Protein AF-A0A817USK7-F1 (afdb_monomer)

Radius of gyration: 21.23 Å; Cα contacts (8 Å, |Δi|>4): 73; chains: 1; bounding box: 55×47×53 Å

Solvent-accessible surface area (backbone atoms only — not comparable to full-atom values): 8252 Å² total; per-residue (Å²): 111,55,72,70,66,70,42,103,55,53,72,67,55,55,52,49,58,53,45,58,58,27,69,71,46,91,45,67,74,57,24,48,52,45,43,53,47,44,71,71,43,38,67,60,52,53,49,40,52,73,67,67,55,54,66,70,58,56,33,35,74,72,66,78,36,85,75,80,71,88,69,92,70,77,95,71,91,75,81,87,76,90,74,79,87,77,87,75,80,64,78,66,60,56,50,80,64,38,66,74,49,27,58,69,40,72,67,41,6,56,72,57,76,34,46,70,57,28,45,69,70,48,53,50,56,58,60,65,75,67,74,126

Nearest PDB structures (foldseek):
  4ddj-assembly1_A  TM=5.998E-01  e=1.762E-02  Homo sapiens
  7p4t-assembly1_B  TM=6.153E-01  e=2.072E-02  Mus musculus

Structure (mmCIF, N/CA/C/O backbone):
data_AF-A0A817USK7-F1
#
_entry.id   AF-A0A817USK7-F1
#
loop_
_atom_site.group_PDB
_atom_site.id
_atom_site.type_symbol
_atom_site.label_atom_id
_atom_site.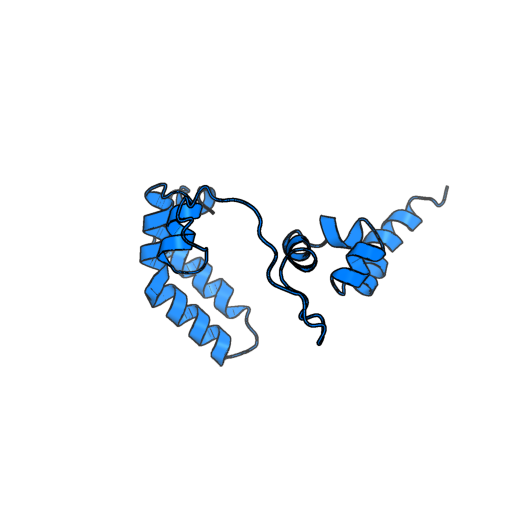label_alt_id
_atom_site.label_comp_id
_atom_site.label_asym_id
_atom_site.label_entity_id
_atom_site.label_seq_id
_atom_site.pdbx_PDB_ins_code
_atom_site.Cartn_x
_atom_site.Cartn_y
_atom_site.Cartn_z
_atom_site.occupancy
_atom_site.B_iso_or_equiv
_atom_site.auth_seq_id
_atom_site.auth_comp_id
_atom_site.auth_asym_id
_atom_site.auth_atom_id
_atom_site.pdbx_PDB_model_num
ATOM 1 N N . MET A 1 1 ? -7.149 -5.307 6.951 1.00 59.34 1 MET A N 1
ATOM 2 C CA . MET A 1 1 ? -7.188 -3.849 7.209 1.00 59.34 1 MET A CA 1
ATOM 3 C C . MET A 1 1 ? -8.054 -3.476 8.407 1.00 59.34 1 MET A C 1
ATOM 5 O O . MET A 1 1 ? -7.579 -2.682 9.201 1.00 59.34 1 MET A O 1
ATOM 9 N N . LYS A 1 2 ? -9.235 -4.084 8.617 1.00 66.62 2 LYS A N 1
ATOM 10 C CA . LYS A 1 2 ? -10.083 -3.816 9.797 1.00 66.62 2 LYS A CA 1
ATOM 11 C C . LYS A 1 2 ? -9.337 -3.848 11.137 1.00 66.62 2 LYS A C 1
ATOM 13 O O . LYS A 1 2 ? -9.453 -2.895 11.885 1.00 66.62 2 LYS A O 1
ATOM 18 N N . HIS A 1 3 ? -8.483 -4.850 11.367 1.00 70.50 3 HIS A N 1
ATOM 19 C CA . HIS A 1 3 ? -7.670 -4.931 12.589 1.00 70.50 3 HIS A CA 1
ATOM 20 C C . HIS A 1 3 ? -6.845 -3.660 12.866 1.00 70.50 3 HIS A C 1
ATOM 22 O O . HIS A 1 3 ? -6.706 -3.275 14.016 1.00 70.50 3 HIS A O 1
ATOM 28 N N . PHE A 1 4 ? -6.317 -2.994 11.834 1.00 68.06 4 PHE A N 1
ATOM 29 C CA . PHE A 1 4 ? -5.529 -1.766 11.999 1.00 68.06 4 PHE A CA 1
ATOM 30 C C . PHE A 1 4 ? -6.402 -0.553 12.337 1.00 68.06 4 PHE A C 1
ATOM 32 O O . PHE A 1 4 ? -5.985 0.285 13.121 1.00 68.06 4 PHE A O 1
ATOM 39 N N . VAL A 1 5 ? -7.626 -0.499 11.803 1.00 73.06 5 VAL A N 1
ATOM 40 C CA . VAL A 1 5 ? -8.604 0.567 12.085 1.00 73.06 5 VAL A CA 1
ATOM 41 C C . VAL A 1 5 ? -9.272 0.386 13.457 1.00 73.06 5 VAL A C 1
ATOM 43 O O . VAL A 1 5 ? -9.700 1.357 14.065 1.00 73.06 5 VAL A O 1
ATOM 46 N N . THR A 1 6 ? -9.353 -0.848 13.965 1.00 65.75 6 THR A N 1
ATOM 47 C CA . THR A 1 6 ? -9.968 -1.175 15.266 1.00 65.75 6 THR A CA 1
ATOM 48 C C . THR A 1 6 ? -8.999 -1.152 16.448 1.00 65.75 6 THR A C 1
ATOM 50 O O . THR A 1 6 ? -9.433 -1.304 17.589 1.00 65.75 6 THR A O 1
ATOM 53 N N . LEU A 1 7 ? -7.691 -1.012 16.212 1.00 65.81 7 LEU A N 1
ATOM 54 C CA . LEU A 1 7 ? -6.774 -0.614 17.284 1.00 65.81 7 LEU A CA 1
ATOM 55 C C . LEU A 1 7 ? -7.171 0.803 17.713 1.00 65.81 7 LEU A C 1
ATOM 57 O O . LEU A 1 7 ? -7.674 1.545 16.882 1.00 65.81 7 LEU A O 1
ATOM 61 N N . ASN A 1 8 ? -6.982 1.168 18.984 1.00 65.81 8 ASN A N 1
ATOM 62 C CA . ASN A 1 8 ? -7.308 2.490 19.549 1.00 65.81 8 ASN A CA 1
ATOM 63 C C . ASN A 1 8 ? -6.467 3.626 18.916 1.00 65.81 8 ASN A C 1
ATOM 65 O O . ASN A 1 8 ? -5.716 4.307 19.604 1.00 65.81 8 ASN A O 1
ATOM 69 N N . GLN A 1 9 ? -6.552 3.795 17.602 1.00 74.94 9 GLN A N 1
ATOM 70 C CA . GLN A 1 9 ? -5.954 4.858 16.825 1.00 74.94 9 GLN A CA 1
ATOM 71 C C . GLN A 1 9 ? -7.068 5.764 16.333 1.00 74.94 9 GLN A C 1
ATOM 73 O O . GLN A 1 9 ? -8.150 5.318 15.947 1.00 74.94 9 GLN A O 1
ATOM 78 N N . THR A 1 10 ? -6.801 7.059 16.344 1.00 85.75 10 THR A N 1
ATOM 79 C CA . THR A 1 10 ? -7.714 8.024 15.742 1.00 85.75 10 THR A CA 1
ATOM 80 C C . THR A 1 10 ? -7.609 7.958 14.219 1.00 85.75 10 THR A C 1
ATOM 82 O O . THR A 1 10 ? -6.560 7.629 13.665 1.00 85.75 10 THR A O 1
ATOM 85 N N . GLU A 1 11 ? -8.681 8.327 13.516 1.00 85.38 11 GLU A N 1
ATOM 86 C CA . GLU A 1 11 ? -8.679 8.447 12.049 1.00 85.38 11 GLU A CA 1
ATOM 87 C C . GLU A 1 11 ? -7.471 9.255 11.548 1.00 85.38 11 GLU A C 1
ATOM 89 O O . GLU A 1 11 ? -6.786 8.867 10.603 1.00 85.38 11 GLU A O 1
ATOM 94 N N . LYS A 1 12 ? -7.151 10.343 12.255 1.00 87.12 12 LYS A N 1
ATOM 95 C CA . LYS A 1 12 ? -6.015 11.214 11.959 1.00 87.12 12 LYS A CA 1
ATOM 96 C C . LYS A 1 12 ? -4.667 10.492 12.045 1.00 87.12 12 LYS A C 1
ATOM 98 O O . LYS A 1 12 ? -3.803 10.745 11.210 1.00 87.12 12 LYS A O 1
ATOM 103 N N . GLU A 1 13 ? -4.479 9.616 13.028 1.00 89.12 13 GLU A N 1
ATOM 104 C CA . GLU A 1 13 ? -3.246 8.832 13.181 1.00 89.12 13 GLU A CA 1
ATOM 105 C C . GLU A 1 13 ? -3.100 7.805 12.058 1.00 89.12 13 GLU A C 1
ATOM 107 O O . GLU A 1 13 ? -2.027 7.692 11.469 1.00 89.12 13 GLU A O 1
ATOM 112 N N . ILE A 1 14 ? -4.192 7.130 11.690 1.00 90.31 14 ILE A N 1
ATOM 113 C CA . ILE A 1 14 ? -4.205 6.173 10.576 1.00 90.31 14 ILE A CA 1
ATOM 114 C C . ILE A 1 14 ? -3.830 6.881 9.266 1.00 90.31 14 ILE A C 1
ATOM 116 O O . ILE A 1 14 ? -2.974 6.403 8.519 1.00 90.31 14 ILE A O 1
ATOM 120 N N . LEU A 1 15 ? -4.429 8.045 8.994 1.00 91.81 15 LEU A N 1
ATOM 121 C CA . LEU A 1 15 ? -4.118 8.838 7.802 1.00 91.81 15 LEU A CA 1
ATOM 122 C C . LEU A 1 15 ? -2.677 9.346 7.799 1.00 91.81 15 LEU A C 1
ATOM 124 O O . LEU A 1 15 ? -2.045 9.356 6.744 1.00 91.81 15 LEU A O 1
ATOM 128 N N . ALA A 1 16 ? -2.139 9.740 8.956 1.00 92.50 16 ALA A N 1
ATOM 129 C CA . ALA A 1 16 ? -0.749 10.167 9.069 1.00 92.50 16 ALA A CA 1
ATOM 130 C C . ALA A 1 16 ? 0.219 9.030 8.703 1.00 92.50 16 ALA A C 1
ATOM 132 O O . ALA A 1 16 ? 1.075 9.219 7.841 1.00 92.50 16 ALA A O 1
ATOM 133 N N . SER A 1 17 ? 0.026 7.829 9.257 1.00 91.31 17 SER A N 1
ATOM 134 C CA . SER A 1 17 ? 0.866 6.666 8.933 1.00 91.31 17 SER A CA 1
ATOM 135 C C . SER A 1 17 ? 0.759 6.239 7.462 1.00 91.31 17 SER A C 1
ATOM 137 O O . SER A 1 17 ? 1.749 5.844 6.840 1.00 91.31 17 SER A O 1
ATOM 139 N N . LEU A 1 18 ? -0.431 6.341 6.861 1.00 92.31 18 LEU A N 1
ATOM 140 C CA . LEU A 1 18 ? -0.602 6.082 5.429 1.00 92.31 18 LEU A CA 1
ATOM 141 C C . LEU A 1 18 ? 0.114 7.136 4.568 1.00 92.31 18 LEU A C 1
ATOM 143 O O . LEU A 1 18 ? 0.714 6.787 3.552 1.00 92.31 18 LEU A O 1
ATOM 147 N N . LYS A 1 19 ? 0.115 8.409 4.983 1.00 94.88 19 LYS A N 1
ATOM 148 C CA . LYS A 1 19 ? 0.834 9.485 4.281 1.00 94.88 19 LYS A CA 1
ATOM 149 C C . LYS A 1 19 ? 2.349 9.332 4.352 1.00 94.88 19 LYS A C 1
ATOM 151 O O . LYS A 1 19 ? 3.005 9.593 3.349 1.00 94.88 19 LYS A O 1
ATOM 156 N N . GLU A 1 20 ? 2.894 8.858 5.470 1.00 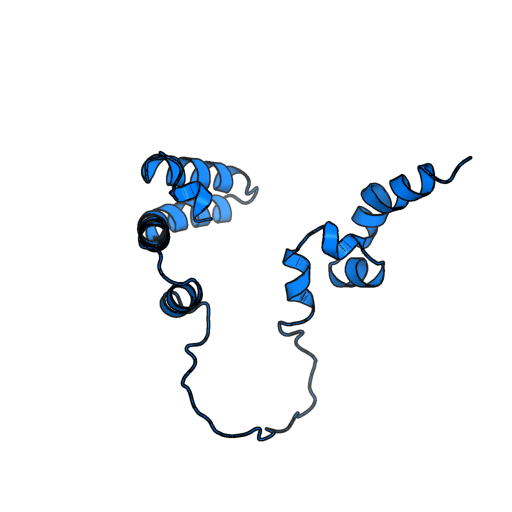95.06 20 GLU A N 1
ATOM 157 C CA . GLU A 1 20 ? 4.317 8.495 5.564 1.00 95.06 20 GLU A CA 1
ATOM 158 C C . GLU A 1 20 ? 4.669 7.375 4.577 1.00 95.06 20 GLU A C 1
ATOM 160 O O . GLU A 1 20 ? 5.725 7.386 3.951 1.00 95.06 20 GLU A O 1
ATOM 165 N N . SER A 1 21 ? 3.749 6.433 4.351 1.00 94.00 21 SER A N 1
ATOM 166 C CA . SER A 1 21 ? 3.949 5.384 3.344 1.00 94.00 21 SER A CA 1
ATOM 167 C C . SER A 1 21 ? 3.978 5.944 1.915 1.00 94.00 21 SER A C 1
ATOM 169 O O . SER A 1 21 ? 4.683 5.396 1.068 1.00 94.00 21 SER A O 1
ATOM 171 N N . CYS A 1 22 ? 3.281 7.055 1.632 1.00 96.31 22 CYS A N 1
ATOM 172 C CA . CYS A 1 22 ? 3.405 7.748 0.344 1.00 96.31 22 CYS A CA 1
ATOM 173 C C . CYS A 1 22 ? 4.823 8.301 0.118 1.00 96.31 22 CYS A C 1
ATOM 175 O O . CYS A 1 22 ? 5.248 8.421 -1.030 1.00 96.31 22 CYS A O 1
ATOM 177 N N . ASP A 1 23 ? 5.574 8.613 1.180 1.00 95.38 23 ASP A N 1
ATOM 178 C CA . ASP A 1 23 ? 6.948 9.123 1.073 1.00 95.38 23 ASP A CA 1
ATOM 179 C C . ASP A 1 23 ? 7.947 8.056 0.597 1.00 95.38 23 ASP A C 1
ATOM 181 O O . ASP A 1 23 ? 9.063 8.384 0.196 1.00 95.38 23 ASP A O 1
ATOM 185 N N . LEU A 1 24 ? 7.536 6.782 0.562 1.00 95.00 24 LEU A N 1
ATOM 186 C CA . LEU A 1 24 ? 8.324 5.687 -0.008 1.00 95.00 24 LEU A CA 1
ATOM 187 C C . LEU A 1 24 ? 8.356 5.708 -1.543 1.00 95.00 24 LEU A C 1
ATOM 189 O O . LEU A 1 24 ? 9.204 5.050 -2.151 1.00 95.00 24 LEU A O 1
ATOM 193 N N . PHE A 1 25 ? 7.451 6.441 -2.197 1.00 93.81 25 PHE A N 1
ATOM 194 C CA . PHE A 1 25 ? 7.465 6.563 -3.651 1.00 93.81 25 PHE A CA 1
ATOM 195 C C . PHE A 1 25 ? 8.608 7.475 -4.107 1.00 93.81 25 PHE A C 1
ATOM 197 O O . PHE A 1 25 ? 8.622 8.667 -3.828 1.00 93.81 25 PHE A O 1
ATOM 204 N N . SER A 1 26 ? 9.534 6.941 -4.909 1.00 93.00 26 SER A N 1
ATOM 205 C CA . SER A 1 26 ? 10.652 7.721 -5.474 1.00 93.00 26 SER A CA 1
ATOM 206 C C . SER A 1 26 ? 10.236 8.693 -6.590 1.00 93.00 26 SER A C 1
ATOM 208 O O . SER A 1 26 ? 11.058 9.465 -7.079 1.00 93.00 26 SER A O 1
ATOM 210 N N . VAL A 1 27 ? 8.972 8.652 -7.025 1.00 95.06 27 VAL A N 1
ATOM 211 C CA . VAL A 1 27 ? 8.419 9.519 -8.072 1.00 95.06 27 VAL A CA 1
ATOM 212 C C . VAL A 1 27 ? 7.565 10.601 -7.416 1.00 95.06 27 VAL A C 1
ATOM 214 O O . VAL A 1 27 ? 6.479 10.313 -6.919 1.00 95.06 27 VAL A O 1
ATOM 217 N N . ILE A 1 28 ? 8.025 11.854 -7.471 1.00 90.88 28 ILE A N 1
ATOM 218 C CA . ILE A 1 28 ? 7.404 13.003 -6.779 1.00 90.88 28 ILE A CA 1
ATOM 219 C C . ILE A 1 28 ? 5.916 13.155 -7.129 1.00 90.88 28 ILE A C 1
ATOM 221 O O . ILE A 1 28 ? 5.074 13.307 -6.249 1.00 90.88 28 ILE A O 1
ATOM 225 N N . ASN A 1 29 ? 5.561 13.048 -8.413 1.00 93.81 29 ASN A N 1
ATOM 226 C CA . ASN A 1 29 ? 4.160 13.161 -8.833 1.00 93.81 29 ASN A CA 1
ATOM 227 C C . ASN A 1 29 ? 3.278 12.041 -8.262 1.00 93.81 29 ASN A C 1
ATOM 229 O O . ASN A 1 29 ? 2.093 12.263 -8.032 1.00 93.81 29 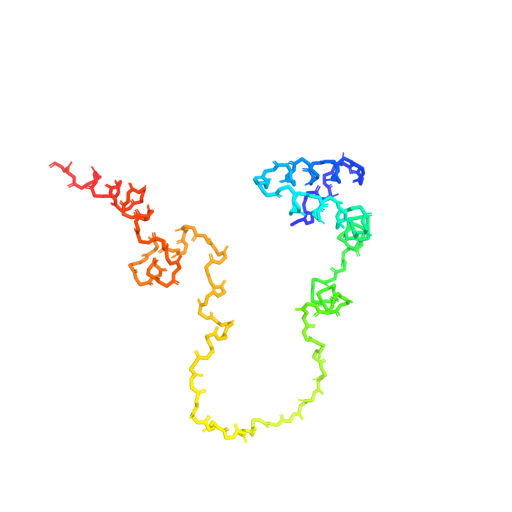ASN A O 1
ATOM 233 N N . LEU A 1 30 ? 3.830 10.845 -8.042 1.00 95.31 30 LEU A N 1
ATOM 234 C CA . LEU A 1 30 ? 3.095 9.723 -7.461 1.00 95.31 30 LEU A CA 1
ATOM 235 C C . LEU A 1 30 ? 2.954 9.879 -5.943 1.00 95.31 30 LEU A C 1
ATOM 237 O O . LEU A 1 30 ? 1.890 9.596 -5.401 1.00 95.31 30 LEU A O 1
ATOM 241 N N . GLN A 1 31 ? 3.993 10.383 -5.272 1.00 96.31 31 GLN A N 1
ATOM 242 C CA . GLN A 1 31 ? 3.937 10.752 -3.857 1.00 96.31 31 GLN A CA 1
ATOM 243 C C . GLN A 1 31 ? 2.818 11.769 -3.604 1.00 96.31 31 GLN A C 1
ATOM 245 O O . GLN A 1 31 ? 2.016 11.573 -2.691 1.00 96.31 31 GLN A O 1
ATOM 250 N N . GLN A 1 32 ? 2.723 12.816 -4.432 1.00 96.12 32 GLN A N 1
ATOM 251 C CA . GLN A 1 32 ? 1.672 13.824 -4.291 1.00 96.12 32 GLN A CA 1
ATOM 252 C C . GLN A 1 32 ? 0.281 13.250 -4.585 1.00 96.12 32 GLN A C 1
ATOM 254 O O . GLN A 1 32 ? -0.606 13.384 -3.752 1.00 96.12 32 GLN A O 1
ATOM 259 N N . GLN A 1 33 ? 0.109 12.516 -5.690 1.00 96.81 33 GLN A N 1
ATOM 260 C CA . GLN A 1 33 ? -1.165 11.851 -6.007 1.00 96.81 33 GLN A CA 1
ATOM 261 C C . GLN A 1 33 ? -1.625 10.893 -4.898 1.00 96.81 33 GLN A C 1
ATOM 263 O O . GLN A 1 33 ? -2.814 10.814 -4.606 1.00 96.81 33 GLN A O 1
ATOM 268 N N . CYS A 1 34 ? -0.695 10.181 -4.256 1.00 97.50 34 CYS A N 1
ATOM 269 C CA . CYS A 1 34 ? -0.994 9.328 -3.108 1.00 97.50 34 CYS A CA 1
ATOM 270 C C . CYS A 1 34 ? -1.517 10.143 -1.919 1.00 97.50 34 CYS A C 1
ATOM 272 O O . CYS A 1 34 ? -2.534 9.784 -1.326 1.00 97.50 34 CYS A O 1
ATOM 274 N N . LYS A 1 35 ? -0.851 11.255 -1.586 1.00 97.25 35 LYS A N 1
ATOM 275 C CA . LYS A 1 35 ? -1.276 12.139 -0.492 1.00 97.25 35 LYS A CA 1
ATOM 276 C C . LYS A 1 35 ? -2.644 12.754 -0.777 1.00 97.25 35 LYS A C 1
ATOM 278 O O . LYS A 1 35 ? -3.513 12.670 0.085 1.00 97.25 35 LYS A O 1
ATOM 283 N N . ASP A 1 36 ? -2.860 13.247 -1.994 1.00 96.88 36 ASP A N 1
ATOM 284 C CA . ASP A 1 36 ? -4.138 13.816 -2.432 1.00 96.88 36 ASP A CA 1
ATOM 285 C C . ASP A 1 36 ? -5.264 12.771 -2.378 1.00 96.88 36 ASP A C 1
ATOM 287 O O . ASP A 1 36 ? -6.373 13.059 -1.927 1.00 96.88 36 ASP A O 1
ATOM 291 N N . PHE A 1 37 ? -4.974 11.525 -2.767 1.00 95.69 37 PHE A N 1
ATOM 292 C CA . PHE A 1 37 ? -5.918 10.414 -2.656 1.00 95.69 37 PHE A CA 1
ATOM 293 C C . PHE A 1 37 ? -6.296 10.126 -1.197 1.00 95.69 37 PHE A C 1
ATOM 295 O O . PHE A 1 37 ? -7.475 9.947 -0.890 1.00 95.69 37 PHE A O 1
ATOM 302 N N . LEU A 1 38 ? -5.319 10.093 -0.286 1.00 95.38 38 LEU A N 1
ATOM 303 C CA . LEU A 1 38 ? -5.576 9.888 1.142 1.00 95.38 38 LEU A CA 1
ATOM 304 C C . LEU A 1 38 ? -6.330 11.064 1.770 1.00 95.38 38 LEU A C 1
ATOM 306 O O . LEU A 1 38 ? -7.167 10.839 2.638 1.00 95.38 38 LEU A O 1
ATOM 310 N N . ASP A 1 39 ? -6.076 12.290 1.320 1.00 94.94 39 ASP A N 1
ATOM 311 C CA . ASP A 1 39 ? -6.817 13.474 1.757 1.00 94.94 39 ASP A CA 1
ATOM 312 C C . ASP A 1 39 ? -8.273 13.454 1.285 1.00 94.94 39 ASP A C 1
ATOM 314 O O . ASP A 1 39 ? -9.176 13.813 2.040 1.00 94.94 39 ASP A O 1
ATOM 318 N N . GLN A 1 40 ? -8.521 12.988 0.060 1.00 93.75 40 GLN A N 1
ATOM 319 C CA . GLN A 1 40 ? -9.862 12.958 -0.516 1.00 93.75 40 GLN A CA 1
ATOM 320 C C . GLN A 1 40 ? -10.699 11.765 -0.037 1.00 93.75 40 GLN A C 1
ATOM 322 O O . GLN A 1 40 ? -11.878 11.922 0.277 1.00 93.75 40 GLN A O 1
ATOM 327 N N . TYR A 1 41 ? -10.114 10.568 0.002 1.00 91.81 41 TYR A N 1
ATOM 328 C CA . TYR A 1 41 ? -10.858 9.324 0.222 1.00 91.81 41 TYR A CA 1
ATOM 329 C C . TYR A 1 41 ? -10.553 8.646 1.553 1.00 91.81 41 TYR A C 1
ATOM 331 O O . TYR A 1 41 ? -11.344 7.816 2.002 1.00 91.81 41 TYR A O 1
ATOM 339 N N . GLY A 1 42 ? -9.437 8.984 2.199 1.00 91.44 42 GLY A N 1
ATOM 340 C CA . GLY A 1 42 ? -8.988 8.345 3.432 1.00 91.44 42 GLY A CA 1
ATOM 341 C C . GLY A 1 42 ? -10.041 8.341 4.550 1.00 91.44 42 GLY A C 1
ATOM 342 O O . GLY A 1 42 ? -10.380 7.249 5.012 1.00 91.44 42 GLY A O 1
ATOM 343 N N . PRO A 1 43 ? -10.618 9.497 4.937 1.00 91.00 43 PRO A N 1
ATOM 344 C CA . PRO A 1 43 ? -11.688 9.568 5.940 1.00 91.00 43 PRO A CA 1
ATOM 345 C C . PRO A 1 43 ? -12.867 8.636 5.635 1.00 91.00 43 PRO A C 1
ATOM 347 O O . PRO A 1 43 ? -13.292 7.837 6.470 1.00 91.00 43 PRO A O 1
ATOM 350 N N . TYR A 1 44 ? -13.347 8.664 4.389 1.00 88.12 44 TYR A N 1
ATOM 351 C CA . TYR A 1 44 ? -14.483 7.856 3.949 1.00 88.12 44 TYR A CA 1
ATOM 352 C C . TYR A 1 44 ? -14.170 6.352 3.969 1.00 88.12 44 TYR A C 1
ATOM 354 O O . TYR A 1 44 ? -14.984 5.545 4.418 1.00 88.12 44 TYR A O 1
ATOM 362 N N . ILE A 1 45 ? -12.969 5.959 3.536 1.00 87.25 45 ILE A N 1
ATOM 363 C CA . ILE A 1 45 ? -12.513 4.564 3.563 1.00 87.25 45 ILE A CA 1
ATOM 364 C C . ILE A 1 45 ? -12.384 4.061 5.006 1.00 87.25 45 ILE A C 1
ATOM 366 O O . ILE A 1 45 ? -12.852 2.962 5.312 1.00 87.25 45 ILE A O 1
ATOM 370 N N . ILE A 1 46 ? -11.798 4.856 5.907 1.00 88.00 46 ILE A N 1
ATOM 371 C CA . ILE A 1 46 ? -11.665 4.505 7.330 1.00 88.00 46 ILE A CA 1
ATOM 372 C C . ILE A 1 46 ? -13.046 4.349 7.973 1.00 88.00 46 ILE A C 1
ATOM 374 O O . ILE A 1 46 ? -13.286 3.378 8.699 1.00 88.00 46 ILE A O 1
ATOM 378 N N . GLN A 1 47 ? -13.982 5.242 7.654 1.00 85.06 47 GLN A N 1
ATOM 379 C CA . GLN A 1 47 ? -15.356 5.157 8.133 1.00 85.06 47 GLN A CA 1
ATOM 380 C C . GLN A 1 47 ? -16.078 3.905 7.614 1.00 85.06 47 GLN A C 1
ATOM 382 O O . GLN A 1 47 ? -16.728 3.213 8.399 1.00 85.06 47 GLN A O 1
ATOM 387 N N . MET A 1 48 ? -15.941 3.563 6.328 1.00 82.38 48 MET A N 1
ATOM 388 C CA . MET A 1 48 ? -16.521 2.335 5.763 1.00 82.38 48 MET A CA 1
ATOM 389 C C . MET A 1 48 ? -15.974 1.073 6.439 1.00 82.38 48 MET A C 1
ATOM 391 O O . MET A 1 48 ? -16.740 0.164 6.754 1.00 82.38 48 MET A O 1
ATOM 395 N N . ILE A 1 49 ? -14.665 1.025 6.708 1.00 83.81 49 ILE A N 1
ATOM 396 C CA . ILE A 1 49 ? -14.032 -0.102 7.411 1.00 83.81 49 ILE A CA 1
ATOM 397 C C . ILE A 1 49 ? -14.538 -0.196 8.859 1.00 83.81 49 ILE A C 1
ATOM 399 O O . ILE A 1 49 ? -14.812 -1.295 9.345 1.00 83.81 49 ILE A O 1
ATOM 403 N N . SER A 1 50 ? -14.688 0.945 9.537 1.00 83.12 50 SER A N 1
ATOM 404 C CA . SER A 1 50 ? -15.212 1.018 10.910 1.00 83.12 50 SER A CA 1
ATOM 405 C C . SER A 1 50 ? -16.680 0.595 10.991 1.00 83.12 50 SER A C 1
ATOM 407 O O . SER A 1 50 ? -17.091 -0.026 11.966 1.00 83.12 50 SER A O 1
ATOM 409 N N . SER A 1 51 ? -17.452 0.880 9.940 1.00 81.19 51 SER A N 1
ATOM 410 C CA . SER A 1 51 ? -18.884 0.567 9.837 1.00 81.19 51 SER A CA 1
ATOM 411 C C . SER A 1 51 ? -19.167 -0.869 9.377 1.00 81.19 51 SER A C 1
ATOM 413 O O . SER A 1 51 ? -20.315 -1.204 9.107 1.00 81.19 51 SER A O 1
ATOM 415 N N . ASP A 1 52 ? -18.131 -1.709 9.275 1.00 80.81 52 ASP A N 1
ATOM 416 C CA . ASP A 1 52 ? -18.212 -3.113 8.848 1.00 80.81 52 ASP A CA 1
ATOM 417 C C . ASP A 1 52 ? -18.914 -3.319 7.498 1.00 80.81 52 ASP A C 1
ATOM 419 O O . ASP A 1 52 ? -19.625 -4.301 7.283 1.00 80.81 52 ASP A O 1
ATOM 423 N N . VAL A 1 53 ? -18.717 -2.375 6.570 1.00 86.00 53 VAL A N 1
ATOM 424 C CA . VAL A 1 53 ? -19.248 -2.507 5.213 1.00 86.00 53 VAL A CA 1
ATOM 425 C C . VAL A 1 53 ? -18.610 -3.728 4.554 1.00 86.00 53 VAL A C 1
ATOM 427 O O . VAL A 1 53 ? -17.383 -3.850 4.494 1.00 86.00 53 VAL A O 1
ATOM 430 N N . GLU A 1 54 ? -19.445 -4.625 4.027 1.00 85.44 54 GLU A N 1
ATOM 431 C CA . GLU A 1 54 ? -18.974 -5.834 3.359 1.00 85.44 54 GLU A CA 1
ATOM 432 C C . GLU A 1 54 ? -18.030 -5.468 2.192 1.00 85.44 54 GLU A C 1
ATOM 434 O O . GLU A 1 54 ? -18.397 -4.647 1.341 1.00 85.44 54 GLU A O 1
ATOM 439 N N . PRO A 1 55 ? -16.830 -6.076 2.089 1.00 84.25 55 PRO A N 1
ATOM 440 C CA . PRO A 1 55 ? -15.833 -5.706 1.081 1.00 84.25 55 PRO A CA 1
ATOM 441 C C . PRO A 1 55 ? -16.353 -5.733 -0.360 1.00 84.25 55 PRO A C 1
ATOM 443 O O . PRO A 1 55 ? -15.933 -4.920 -1.181 1.00 84.25 55 PRO A O 1
ATOM 446 N N . LYS A 1 56 ? -17.289 -6.640 -0.669 1.00 85.56 56 LYS A N 1
ATOM 447 C CA . LYS A 1 56 ? -17.927 -6.730 -1.988 1.00 85.56 56 LYS A CA 1
ATOM 448 C C . LYS A 1 56 ? -18.750 -5.479 -2.301 1.00 85.56 56 LYS A C 1
ATOM 450 O O . LYS A 1 56 ? -18.626 -4.925 -3.390 1.00 85.56 56 LYS A O 1
ATOM 455 N N . VAL A 1 57 ? -19.533 -5.011 -1.332 1.00 88.00 57 VAL A N 1
ATOM 456 C CA . VAL A 1 57 ? -20.367 -3.808 -1.453 1.00 88.00 57 VAL A CA 1
ATOM 457 C C . VAL A 1 57 ? -19.493 -2.559 -1.566 1.00 88.00 57 VAL A C 1
ATOM 459 O O . VAL A 1 57 ? -19.702 -1.748 -2.466 1.00 88.00 57 VAL A O 1
ATOM 462 N N . ALA A 1 58 ? -18.466 -2.434 -0.720 1.00 84.81 58 ALA A N 1
ATOM 463 C CA . ALA A 1 58 ? -17.519 -1.318 -0.784 1.00 84.81 58 ALA A CA 1
ATOM 464 C C . ALA A 1 58 ? -16.742 -1.283 -2.115 1.00 84.81 58 ALA A C 1
ATOM 466 O O . ALA A 1 58 ? -16.542 -0.225 -2.701 1.00 84.81 58 ALA A O 1
ATOM 467 N N . CYS A 1 59 ? -16.337 -2.440 -2.644 1.00 84.69 59 CYS A N 1
ATOM 468 C CA . CYS A 1 59 ? -15.650 -2.512 -3.934 1.00 84.69 59 CYS A CA 1
ATOM 469 C C . CYS A 1 59 ? -16.556 -2.083 -5.104 1.00 84.69 59 CYS A C 1
ATOM 471 O O . CYS A 1 59 ? -16.112 -1.432 -6.050 1.00 84.69 59 CYS A O 1
ATOM 473 N N . GLN A 1 60 ? -17.846 -2.420 -5.034 1.00 90.19 60 GLN A N 1
ATOM 474 C CA . GLN A 1 60 ? -18.844 -2.022 -6.027 1.00 90.19 60 GLN A CA 1
ATOM 475 C C . GLN A 1 60 ? -19.215 -0.537 -5.942 1.00 90.19 60 GLN A C 1
ATOM 477 O O . GLN A 1 60 ? -19.523 0.067 -6.971 1.00 90.19 60 GLN A O 1
ATOM 482 N N . SER A 1 61 ? -19.208 0.062 -4.745 1.00 83.12 61 SER A N 1
ATOM 483 C CA . SER A 1 61 ? -19.524 1.486 -4.572 1.00 83.12 61 SER A CA 1
ATOM 484 C C . SER A 1 61 ? -18.447 2.395 -5.167 1.00 83.12 61 SER A C 1
ATOM 486 O O . SER A 1 61 ? -18.787 3.443 -5.708 1.00 83.12 61 SER A O 1
ATOM 488 N N . ILE A 1 62 ? -17.183 1.959 -5.162 1.00 81.19 62 ILE A N 1
ATOM 489 C CA . ILE A 1 62 ? -16.062 2.675 -5.797 1.00 81.19 62 ILE A CA 1
ATOM 490 C C . ILE A 1 62 ? -15.821 2.268 -7.262 1.00 81.19 62 ILE A C 1
ATOM 492 O O . ILE A 1 62 ? -14.845 2.700 -7.867 1.00 81.19 62 ILE A O 1
ATOM 496 N N . GLY A 1 63 ? -16.677 1.414 -7.837 1.00 83.00 63 GLY A N 1
ATOM 497 C CA . GLY A 1 63 ? -16.570 0.969 -9.232 1.00 83.00 63 GLY A CA 1
ATOM 498 C C . GLY A 1 63 ? -15.394 0.031 -9.530 1.00 83.00 63 GLY A C 1
ATOM 499 O O . GLY A 1 63 ? -15.113 -0.237 -10.693 1.00 83.00 63 GLY A O 1
ATOM 500 N N . ALA A 1 64 ? -14.719 -0.486 -8.501 1.00 84.19 64 ALA A N 1
ATOM 501 C CA . ALA A 1 64 ? -13.600 -1.416 -8.651 1.00 84.19 64 ALA A CA 1
ATOM 502 C C . ALA A 1 64 ? -14.053 -2.873 -8.878 1.00 84.19 64 ALA A C 1
ATOM 504 O O . ALA A 1 64 ? -13.269 -3.691 -9.354 1.00 84.19 64 ALA A O 1
ATOM 505 N N . CYS A 1 65 ? -15.310 -3.198 -8.553 1.00 90.19 65 CYS A N 1
ATOM 506 C CA . CYS A 1 65 ? -15.917 -4.509 -8.780 1.00 90.19 65 CYS A CA 1
ATOM 507 C C . CYS A 1 65 ? -17.234 -4.388 -9.551 1.00 90.19 65 CYS A C 1
ATOM 509 O O . CYS A 1 65 ? -18.018 -3.461 -9.332 1.00 90.19 65 CYS A O 1
ATOM 511 N N . GLU A 1 66 ? -17.528 -5.384 -10.386 1.00 88.75 66 GLU A N 1
ATOM 512 C CA . GLU A 1 66 ? -18.813 -5.486 -11.071 1.00 88.75 66 GLU A CA 1
ATOM 513 C C . GLU A 1 66 ? -19.965 -5.663 -10.070 1.00 88.75 66 GLU A C 1
ATOM 515 O O . GLU A 1 66 ? -19.909 -6.447 -9.108 1.00 88.75 66 GLU A O 1
ATOM 520 N N . LYS A 1 67 ? -21.049 -4.923 -10.308 1.00 84.19 67 LYS A N 1
ATOM 521 C CA . LYS A 1 67 ? -22.325 -5.139 -9.629 1.00 84.19 67 LYS A CA 1
ATOM 522 C C . LYS A 1 67 ? -22.929 -6.388 -10.244 1.00 84.19 67 LYS A C 1
ATOM 524 O O . LYS A 1 67 ? -23.288 -6.379 -11.415 1.00 84.19 67 LYS A O 1
ATOM 529 N N . ASN A 1 68 ? -22.993 -7.469 -9.472 1.00 67.38 68 ASN A N 1
ATOM 530 C CA . ASN A 1 68 ? -23.678 -8.671 -9.926 1.00 67.38 68 ASN A CA 1
ATOM 531 C C . ASN A 1 68 ? -25.158 -8.307 -10.058 1.00 67.38 68 ASN A C 1
ATOM 533 O O . ASN A 1 68 ? -25.868 -8.229 -9.059 1.00 67.38 68 ASN A O 1
ATOM 537 N N . VAL A 1 69 ? -25.610 -8.032 -11.277 1.00 55.50 69 VAL A N 1
ATOM 538 C CA . VAL A 1 69 ? -27.014 -8.228 -11.605 1.00 55.50 69 VAL A CA 1
ATOM 539 C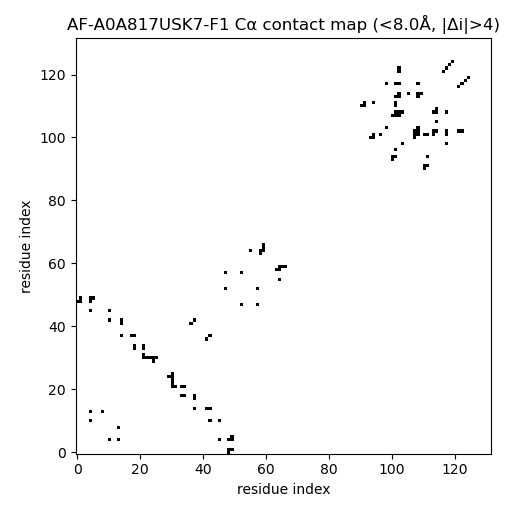 C . VAL A 1 69 ? -27.185 -9.738 -11.570 1.00 55.50 69 VAL A C 1
ATOM 541 O O . VAL A 1 69 ? -26.512 -10.446 -12.318 1.00 55.50 69 VAL A O 1
ATOM 544 N N . GLU A 1 70 ? -28.016 -10.249 -10.666 1.00 53.12 70 GLU A N 1
ATOM 545 C CA . GLU A 1 70 ? -28.447 -11.644 -10.713 1.00 53.12 70 GLU A CA 1
ATOM 546 C C . GLU A 1 70 ? -29.320 -11.857 -11.955 1.00 53.12 70 GLU A C 1
ATOM 548 O O . GLU A 1 70 ? -30.538 -11.975 -11.890 1.00 53.12 70 GLU A O 1
ATOM 553 N N . THR A 1 71 ? -28.697 -11.884 -13.129 1.00 40.25 71 THR A N 1
ATOM 554 C CA . THR A 1 71 ? -29.252 -12.550 -14.296 1.00 40.25 71 THR A CA 1
ATOM 555 C C . THR A 1 71 ? -28.851 -14.007 -14.195 1.00 40.25 71 THR A C 1
ATOM 557 O O . THR A 1 71 ? -27.794 -14.427 -14.663 1.00 40.25 71 THR A O 1
ATOM 560 N N . SER A 1 72 ? -29.720 -14.789 -13.568 1.00 60.28 72 SER A N 1
ATOM 561 C CA . SER A 1 72 ? -29.836 -16.212 -13.843 1.00 60.28 72 SER A CA 1
ATOM 562 C C . SER A 1 72 ? -30.228 -16.395 -15.316 1.00 60.28 72 SER A C 1
ATOM 564 O O . SER A 1 72 ? -31.398 -16.454 -15.683 1.00 60.28 72 SER A O 1
ATOM 566 N N . SER A 1 73 ? -29.240 -16.456 -16.208 1.00 44.25 73 SER A N 1
ATOM 567 C CA . SER A 1 73 ? -29.433 -17.060 -17.527 1.00 44.25 73 SER A CA 1
ATOM 568 C C . SER A 1 73 ? -28.120 -17.500 -18.163 1.00 44.25 73 SER A C 1
ATOM 570 O O . SER A 1 73 ? -27.077 -16.901 -17.905 1.00 44.25 73 SER A O 1
ATOM 572 N N . PRO A 1 74 ? -28.158 -18.607 -18.922 1.00 51.28 74 PRO A N 1
ATOM 573 C CA . PRO A 1 74 ? -27.065 -19.552 -19.025 1.00 51.28 74 PRO A CA 1
ATOM 574 C C . PRO A 1 74 ? -26.001 -19.106 -20.017 1.00 51.28 74 PRO A C 1
ATOM 576 O O . PRO A 1 74 ? -26.256 -18.327 -20.934 1.00 51.28 74 PRO A O 1
ATOM 579 N N . ALA A 1 75 ? -24.821 -19.695 -19.832 1.00 56.66 75 ALA A N 1
ATOM 580 C CA . ALA A 1 75 ? -23.723 -19.737 -20.780 1.00 56.66 75 ALA A CA 1
ATOM 581 C C . ALA A 1 75 ? -24.205 -19.705 -22.239 1.00 56.66 75 ALA A C 1
ATOM 583 O O . ALA A 1 75 ? 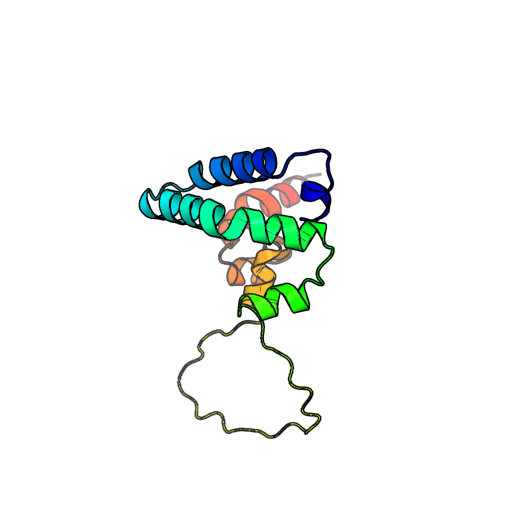-24.741 -20.686 -22.744 1.00 56.66 75 ALA A O 1
ATOM 584 N N . ASN A 1 76 ? -23.950 -18.593 -22.921 1.00 51.06 76 ASN A N 1
ATOM 585 C CA . ASN A 1 76 ? -23.867 -18.559 -24.368 1.00 51.06 76 ASN A CA 1
ATOM 586 C C . ASN A 1 76 ? -22.637 -17.748 -24.751 1.00 51.06 76 ASN A C 1
ATOM 588 O O . ASN A 1 76 ? -22.594 -16.525 -24.652 1.00 51.06 76 ASN A O 1
ATOM 592 N N . HIS A 1 77 ? -21.613 -18.512 -25.123 1.00 53.53 77 HIS A N 1
ATOM 593 C CA . HIS A 1 77 ? -20.772 -18.279 -26.286 1.00 53.53 77 HIS A CA 1
ATOM 594 C C . HIS A 1 77 ? -21.084 -16.982 -27.048 1.00 53.53 77 HIS A C 1
ATOM 596 O O . HIS A 1 77 ? -22.059 -16.911 -27.794 1.00 53.53 77 HIS A O 1
ATOM 602 N N . HIS A 1 78 ? -20.174 -16.012 -26.955 1.00 43.09 78 HIS A N 1
ATOM 603 C CA . HIS A 1 78 ? -19.964 -15.072 -28.044 1.00 43.09 78 HIS A CA 1
ATOM 604 C C . HIS A 1 78 ? -18.537 -15.238 -28.564 1.00 43.09 78 HIS A C 1
ATOM 606 O O . HIS A 1 78 ? -17.555 -15.107 -27.835 1.00 43.09 78 HIS A O 1
ATOM 612 N N . GLN A 1 79 ? -18.499 -15.657 -29.825 1.00 43.56 79 GLN A N 1
ATOM 613 C CA . GLN A 1 79 ? -17.384 -16.012 -30.689 1.00 43.56 79 GLN A CA 1
ATOM 614 C C . GLN A 1 79 ? -16.039 -15.350 -30.340 1.00 43.56 79 GLN A C 1
ATOM 616 O O . GLN A 1 79 ? -15.869 -14.137 -30.444 1.00 43.56 79 GLN A O 1
ATOM 621 N N . SER A 1 80 ? -15.038 -16.182 -30.047 1.00 56.72 80 SER A N 1
ATOM 622 C CA . SER A 1 80 ? -13.632 -15.809 -30.163 1.00 56.72 80 SER A CA 1
ATOM 623 C C . SER A 1 80 ? -13.294 -15.613 -31.642 1.00 56.72 80 SER A C 1
ATOM 625 O O . SER A 1 80 ? -13.012 -16.575 -32.354 1.00 56.72 80 SER A O 1
ATOM 627 N N . THR A 1 81 ? -13.303 -14.376 -32.129 1.00 44.88 81 THR A N 1
ATOM 628 C CA . THR A 1 81 ? -12.483 -14.029 -33.292 1.00 44.88 81 THR A CA 1
ATOM 629 C C . THR A 1 81 ? -11.060 -13.835 -32.792 1.00 44.88 81 THR A C 1
ATOM 631 O O . THR A 1 81 ? -10.777 -12.933 -32.006 1.00 44.88 81 THR A O 1
ATOM 634 N N . ALA A 1 82 ? -10.183 -14.753 -33.187 1.00 55.09 82 ALA A N 1
ATOM 635 C CA . ALA A 1 82 ? -8.783 -14.764 -32.813 1.00 55.09 82 ALA A CA 1
ATOM 636 C C . ALA A 1 82 ? -8.065 -13.498 -33.307 1.00 55.09 82 ALA A C 1
ATOM 638 O O . ALA A 1 82 ? -7.787 -13.354 -34.494 1.00 55.09 82 ALA A O 1
ATOM 639 N N . SER A 1 83 ? -7.706 -12.620 -32.374 1.00 46.94 83 SER A N 1
ATOM 640 C CA . SER A 1 83 ? -6.656 -11.619 -32.560 1.00 46.94 83 SER A CA 1
ATOM 641 C C . SER A 1 83 ? -6.101 -11.207 -31.194 1.00 46.94 83 SER A C 1
ATOM 643 O O . SER A 1 83 ? -6.742 -10.456 -30.469 1.00 46.94 83 SER A O 1
ATOM 645 N N . ALA A 1 84 ? -4.904 -11.730 -30.896 1.00 47.19 84 ALA A N 1
ATOM 646 C CA . ALA A 1 84 ? -3.994 -11.430 -29.781 1.00 47.19 84 ALA A CA 1
ATOM 647 C C . ALA A 1 84 ? -4.502 -11.694 -28.336 1.00 47.19 84 ALA A C 1
ATOM 649 O O . ALA A 1 84 ? -5.526 -11.155 -27.923 1.00 47.19 84 ALA A O 1
ATOM 650 N N . PRO A 1 85 ? -3.771 -12.469 -27.503 1.00 47.22 85 PRO A N 1
ATOM 651 C CA . PRO A 1 85 ? -4.123 -12.623 -26.099 1.00 47.22 85 PRO A CA 1
ATOM 652 C C . PRO A 1 85 ? -3.699 -11.367 -25.328 1.00 47.22 85 PRO A C 1
ATOM 654 O O . PRO A 1 85 ? -2.545 -11.214 -24.934 1.00 47.22 85 PRO A O 1
ATOM 657 N N . VAL A 1 86 ? -4.649 -10.471 -25.074 1.00 47.28 86 VAL A N 1
ATOM 658 C CA . VAL A 1 86 ? -4.582 -9.584 -23.908 1.00 47.28 86 VAL A CA 1
ATOM 659 C C . VAL A 1 86 ? -4.709 -10.477 -22.676 1.00 47.28 86 VAL A C 1
ATOM 661 O O . VAL A 1 86 ? -5.738 -11.109 -22.456 1.00 47.28 86 VAL A O 1
ATOM 664 N N . ALA A 1 87 ? -3.622 -10.606 -21.916 1.00 49.53 87 ALA A N 1
ATOM 665 C CA . ALA A 1 87 ? -3.546 -11.440 -20.724 1.00 49.53 87 ALA A CA 1
ATOM 666 C C . ALA A 1 87 ? -4.430 -10.865 -19.602 1.00 49.53 87 ALA A C 1
ATOM 668 O O . ALA A 1 87 ? -3.972 -10.114 -18.744 1.00 49.53 87 ALA A O 1
ATOM 669 N N . SER A 1 88 ? -5.714 -11.211 -19.615 1.00 50.31 88 SER A N 1
ATOM 670 C CA . SER A 1 88 ? -6.695 -10.799 -18.615 1.00 50.31 88 SER A CA 1
ATOM 671 C C . SER A 1 88 ? -6.739 -11.748 -17.404 1.00 50.31 88 SER A C 1
ATOM 673 O O . SER A 1 88 ? -7.096 -12.921 -17.488 1.00 50.31 88 SER A O 1
ATOM 675 N N . SER A 1 89 ? -6.37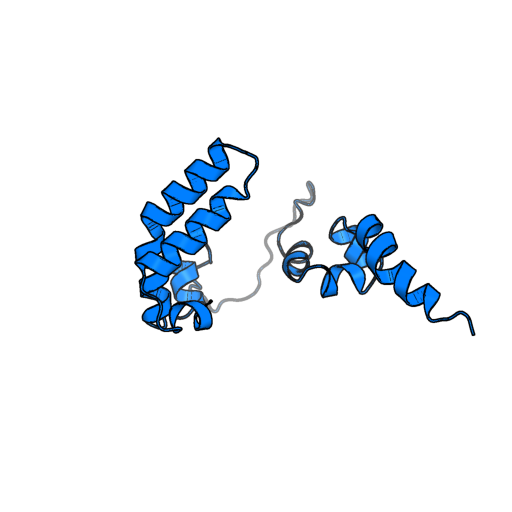8 -11.182 -16.253 1.00 59.91 89 SER A N 1
ATOM 676 C CA . SER A 1 89 ? -7.060 -11.279 -14.949 1.00 59.91 89 SER A CA 1
ATOM 677 C C . SER A 1 89 ? -7.225 -12.587 -14.163 1.00 59.91 89 SER A C 1
ATOM 679 O O . SER A 1 89 ? -7.785 -12.522 -13.074 1.00 59.91 89 SER A O 1
ATOM 681 N N . THR A 1 90 ? -6.683 -13.744 -14.549 1.00 57.06 90 THR A N 1
ATOM 682 C CA . THR A 1 90 ? -6.684 -14.909 -13.616 1.00 57.06 90 THR A CA 1
ATOM 683 C C . THR A 1 90 ? -5.291 -15.417 -13.267 1.00 57.06 90 THR A C 1
ATOM 685 O O . THR A 1 90 ? -5.034 -15.818 -12.130 1.00 57.06 90 THR A O 1
ATOM 688 N N . THR A 1 91 ? -4.347 -15.338 -14.201 1.00 54.38 91 THR A N 1
ATOM 689 C CA . THR A 1 91 ? -3.013 -15.919 -14.007 1.00 54.38 91 THR A CA 1
ATOM 690 C C . THR A 1 91 ? -2.081 -14.975 -13.238 1.00 54.38 91 THR A C 1
ATOM 692 O O . THR A 1 91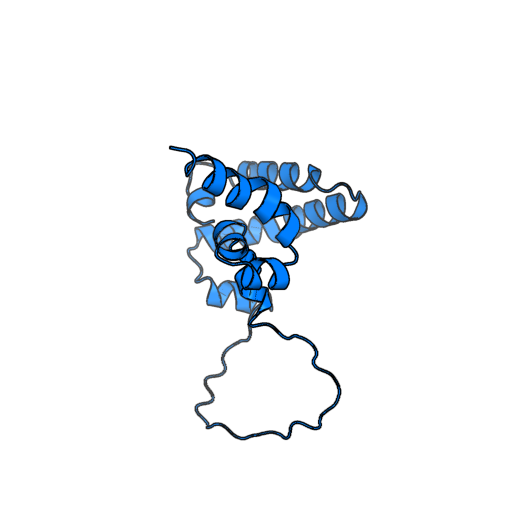 ? -1.400 -15.414 -12.314 1.00 54.38 91 THR A O 1
ATOM 695 N N . TYR A 1 92 ? -2.115 -13.667 -13.528 1.00 61.97 92 TYR A N 1
ATOM 696 C CA . TYR A 1 92 ? -1.289 -12.665 -12.833 1.00 61.97 92 TYR A CA 1
ATOM 697 C C . TYR A 1 92 ? -1.830 -12.287 -11.444 1.00 61.97 92 TYR A C 1
ATOM 699 O O . TYR A 1 92 ? -1.080 -11.845 -10.578 1.00 61.97 92 TYR A O 1
ATOM 707 N N . GLY A 1 93 ? -3.125 -12.516 -11.188 1.00 72.94 93 GLY A N 1
ATOM 708 C CA . GLY A 1 93 ? -3.765 -12.177 -9.912 1.00 72.94 93 GLY A CA 1
ATOM 709 C C . GLY A 1 93 ? -3.135 -12.892 -8.717 1.00 72.94 93 GLY A C 1
ATOM 710 O O . GLY A 1 93 ? -3.031 -12.322 -7.640 1.00 72.94 93 GLY A O 1
ATOM 711 N N . LYS A 1 94 ? -2.609 -14.105 -8.911 1.00 83.94 94 LYS A N 1
ATOM 712 C CA . LYS A 1 94 ? -1.929 -14.844 -7.840 1.00 83.94 94 LYS A CA 1
ATOM 713 C C . LYS A 1 94 ? -0.581 -14.235 -7.468 1.00 83.94 94 LYS A C 1
ATOM 715 O O . LYS A 1 94 ? -0.059 -14.527 -6.395 1.00 83.94 94 LYS A O 1
ATOM 720 N N . CYS A 1 95 ? -0.025 -13.358 -8.308 1.00 90.44 95 CYS A N 1
ATOM 721 C CA . CYS A 1 95 ? 1.234 -12.730 -7.980 1.00 90.44 95 CYS A CA 1
ATOM 722 C C . CYS A 1 95 ? 1.110 -11.817 -6.738 1.00 90.44 95 CYS A C 1
ATOM 724 O O . CYS A 1 95 ? 2.059 -11.687 -5.978 1.00 90.44 95 CYS A O 1
ATOM 726 N N . ILE A 1 96 ? -0.072 -11.295 -6.408 1.00 91.75 96 ILE A N 1
ATOM 727 C CA . ILE A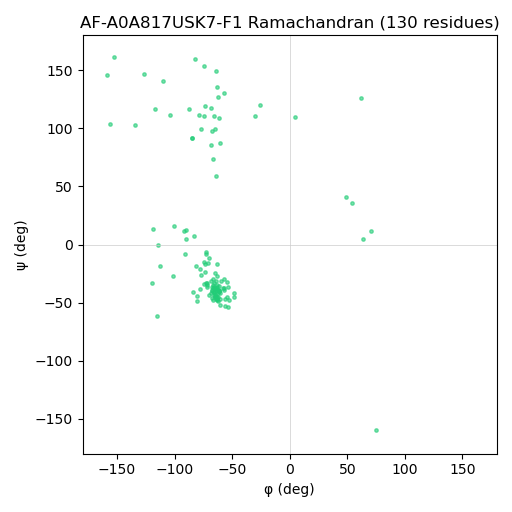 1 96 ? -0.258 -10.464 -5.203 1.00 91.75 96 ILE A CA 1
ATOM 728 C C . ILE A 1 96 ? 0.016 -11.209 -3.885 1.00 91.75 96 ILE A C 1
ATOM 730 O O . ILE A 1 96 ? 0.229 -10.577 -2.856 1.00 91.75 96 ILE A O 1
ATOM 734 N N . PHE A 1 97 ? 0.040 -12.547 -3.905 1.00 90.56 97 PHE A N 1
ATOM 735 C CA . PHE A 1 97 ? 0.386 -13.360 -2.736 1.00 90.56 97 PHE A CA 1
ATOM 736 C C . PHE A 1 97 ? 1.888 -13.321 -2.392 1.00 90.56 97 PHE A C 1
ATOM 738 O O . PHE A 1 97 ? 2.287 -13.809 -1.338 1.00 90.56 97 PHE A O 1
ATOM 745 N N . GLY A 1 98 ? 2.722 -12.717 -3.246 1.00 88.00 98 GLY A N 1
ATOM 746 C CA . GLY A 1 98 ? 4.129 -12.434 -2.968 1.00 88.00 98 GLY A CA 1
ATOM 747 C C . GLY A 1 98 ? 5.056 -13.652 -3.033 1.00 88.00 98 GLY A C 1
ATOM 748 O O . GLY A 1 98 ? 4.748 -14.673 -3.652 1.00 88.00 98 GLY A O 1
ATOM 749 N N . MET A 1 99 ? 6.229 -13.539 -2.393 1.00 88.69 99 MET A N 1
ATOM 750 C CA . MET A 1 99 ? 7.326 -14.521 -2.486 1.00 88.69 99 MET A CA 1
ATOM 751 C C . MET A 1 99 ? 6.929 -15.946 -2.081 1.00 88.69 99 MET A C 1
ATOM 753 O O . MET A 1 99 ? 7.488 -16.901 -2.618 1.00 88.69 99 MET A O 1
ATOM 757 N N . SER A 1 100 ? 5.967 -16.109 -1.169 1.00 89.06 100 SER A N 1
ATOM 758 C CA . SER A 1 100 ? 5.441 -17.426 -0.793 1.00 89.06 100 SER A CA 1
ATOM 759 C C . SER A 1 100 ? 4.799 -18.131 -1.989 1.00 89.06 100 SER A C 1
ATOM 761 O O . SER A 1 100 ? 5.019 -19.322 -2.185 1.00 89.06 100 SER A O 1
ATOM 763 N N . TYR A 1 101 ? 4.089 -17.402 -2.850 1.00 91.94 101 TYR A N 1
ATOM 764 C CA . TYR A 1 101 ? 3.522 -17.946 -4.079 1.00 91.94 101 TYR A CA 1
ATOM 765 C C . TYR A 1 101 ? 4.565 -18.044 -5.205 1.00 91.94 101 TYR A C 1
ATOM 767 O O . TYR A 1 101 ? 4.704 -19.109 -5.814 1.00 91.94 101 TYR A O 1
ATOM 775 N N . TRP A 1 102 ? 5.334 -16.976 -5.464 1.00 93.44 102 TRP A N 1
ATOM 776 C CA . TRP A 1 102 ? 6.276 -16.926 -6.599 1.00 93.44 102 TRP A CA 1
ATOM 777 C C . TRP A 1 102 ? 7.398 -17.945 -6.456 1.00 93.44 102 TRP A C 1
ATOM 779 O O . TRP A 1 102 ? 7.714 -18.647 -7.409 1.00 93.44 102 TRP A O 1
ATOM 789 N N . CYS A 1 103 ? 7.961 -18.086 -5.255 1.00 94.81 103 CYS A N 1
ATOM 790 C CA . CYS A 1 103 ? 9.097 -18.971 -5.011 1.00 94.81 103 CYS A CA 1
ATOM 791 C C . CYS A 1 103 ? 8.692 -20.402 -4.619 1.00 94.81 103 CYS A C 1
ATOM 793 O O . CYS A 1 103 ? 9.546 -21.189 -4.196 1.00 94.81 103 CYS A O 1
ATOM 795 N N . THR A 1 104 ? 7.413 -20.766 -4.777 1.00 92.88 104 THR A N 1
ATOM 796 C CA . THR A 1 104 ? 6.957 -22.160 -4.639 1.00 92.88 104 THR A CA 1
ATOM 797 C C . THR A 1 104 ? 7.421 -23.027 -5.816 1.00 92.88 104 THR A C 1
ATOM 799 O O . THR A 1 104 ? 7.736 -24.198 -5.617 1.00 92.88 104 THR A O 1
ATOM 802 N N . SER A 1 105 ? 7.528 -22.473 -7.029 1.00 92.88 105 SER A N 1
ATOM 803 C CA . SER A 1 105 ? 8.015 -23.195 -8.213 1.00 92.88 105 SER A CA 1
ATOM 804 C C . SER A 1 105 ? 8.657 -22.254 -9.233 1.00 92.88 105 SER A C 1
ATOM 806 O O . SER A 1 105 ? 8.403 -21.049 -9.236 1.00 92.88 105 SER A O 1
ATOM 808 N N . ARG A 1 106 ? 9.465 -22.805 -10.147 1.00 93.44 106 ARG A N 1
ATOM 809 C CA . ARG A 1 106 ? 10.083 -22.020 -11.225 1.00 93.44 106 ARG A CA 1
ATOM 810 C C . ARG A 1 106 ? 9.048 -21.410 -12.166 1.00 93.44 106 ARG A C 1
ATOM 812 O O . ARG A 1 106 ? 9.230 -20.287 -12.615 1.00 93.44 106 ARG A O 1
ATOM 819 N N . GLN A 1 107 ? 7.948 -22.113 -12.420 1.00 93.12 107 GLN A N 1
ATOM 820 C CA . GLN A 1 107 ? 6.858 -21.644 -13.272 1.00 93.12 107 GLN A CA 1
ATOM 821 C C . GLN A 1 107 ? 6.154 -20.427 -12.663 1.00 93.12 107 GLN A C 1
ATOM 823 O O . GLN A 1 107 ? 5.926 -19.449 -13.370 1.00 93.12 107 GLN A O 1
ATOM 828 N N . ASN A 1 108 ? 5.880 -20.444 -11.353 1.00 93.19 108 ASN A N 1
ATOM 829 C CA . ASN A 1 108 ? 5.301 -19.289 -10.663 1.00 93.19 108 ASN A CA 1
ATOM 830 C C . ASN A 1 108 ? 6.266 -18.097 -10.663 1.00 93.19 108 ASN A C 1
ATOM 832 O O . ASN A 1 108 ? 5.841 -16.960 -10.852 1.00 93.19 108 ASN A O 1
ATOM 836 N N . ALA A 1 109 ? 7.566 -18.352 -10.499 1.00 93.62 109 ALA A N 1
ATOM 837 C CA . ALA A 1 109 ? 8.578 -17.307 -10.540 1.00 93.62 109 ALA A CA 1
ATOM 838 C C . ALA A 1 109 ? 8.718 -16.688 -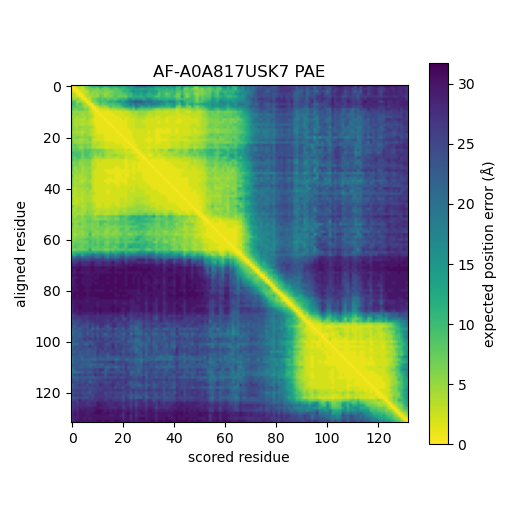11.940 1.00 93.62 109 ALA A C 1
ATOM 840 O O . ALA A 1 109 ? 8.840 -15.474 -12.044 1.00 93.62 109 ALA A O 1
ATOM 841 N N . VAL A 1 110 ? 8.658 -17.479 -13.017 1.00 94.00 110 VAL A N 1
ATOM 842 C CA . VAL A 1 110 ? 8.645 -16.955 -14.398 1.00 94.00 110 VAL A CA 1
ATOM 843 C C . VAL A 1 110 ? 7.381 -16.134 -14.641 1.00 94.00 110 VAL A C 1
ATOM 845 O O . VAL A 1 110 ? 7.465 -15.013 -15.132 1.00 94.00 110 VAL A O 1
ATOM 848 N N . LEU A 1 111 ? 6.222 -16.660 -14.238 1.00 90.62 111 LEU A N 1
ATOM 849 C CA . LEU A 1 111 ? 4.933 -15.987 -14.381 1.00 90.62 111 LEU A CA 1
ATOM 850 C C . LEU A 1 111 ? 4.906 -14.609 -13.699 1.00 90.62 111 LEU A C 1
ATOM 852 O O . LEU A 1 111 ? 4.328 -13.673 -14.243 1.00 90.62 111 LEU A O 1
ATOM 856 N N . CYS A 1 112 ? 5.524 -14.493 -12.523 1.00 92.12 112 CYS A N 1
ATOM 857 C CA . CYS A 1 112 ? 5.555 -13.261 -11.734 1.00 92.12 112 CYS A CA 1
ATOM 858 C C . CYS A 1 112 ? 6.872 -12.476 -11.880 1.00 92.12 112 CYS A C 1
ATOM 860 O O . CYS A 1 112 ? 7.159 -11.621 -11.048 1.00 92.12 112 CYS A O 1
ATOM 862 N N . ASN A 1 113 ? 7.688 -12.783 -12.899 1.00 92.81 113 ASN A N 1
ATOM 863 C CA . ASN A 1 113 ? 8.990 -12.156 -13.162 1.00 92.81 113 ASN A CA 1
ATOM 864 C C . ASN A 1 113 ? 9.920 -12.067 -11.925 1.00 92.81 113 ASN A C 1
ATOM 866 O O . ASN A 1 113 ? 10.591 -11.067 -11.686 1.00 92.81 113 ASN A O 1
ATOM 870 N N . ALA A 1 114 ? 9.945 -13.126 -11.117 1.00 94.19 114 ALA A N 1
ATOM 871 C CA . ALA A 1 114 ? 10.623 -13.204 -9.823 1.00 94.19 114 ALA A CA 1
ATOM 872 C C . ALA A 1 114 ? 11.722 -14.285 -9.765 1.00 94.19 114 ALA A C 1
ATOM 874 O O . ALA A 1 114 ? 12.183 -14.636 -8.678 1.00 94.19 114 ALA A O 1
ATOM 875 N N . VAL A 1 115 ? 12.142 -14.839 -10.912 1.00 94.75 115 VAL A N 1
ATOM 876 C CA . VAL A 1 115 ? 13.106 -15.961 -10.991 1.00 94.75 115 VAL A CA 1
ATOM 877 C C . VAL A 1 115 ? 14.418 -15.641 -10.275 1.00 94.75 115 VAL A C 1
ATOM 879 O O . VAL A 1 115 ? 14.814 -16.384 -9.381 1.00 94.75 115 VAL A O 1
ATOM 882 N N . GLU A 1 116 ? 15.048 -14.511 -10.603 1.00 94.62 116 GLU A N 1
ATOM 883 C CA . GLU A 1 116 ? 16.343 -14.115 -10.029 1.00 94.62 116 GLU A CA 1
ATOM 884 C C . GLU A 1 116 ? 16.263 -13.923 -8.504 1.00 94.62 116 GLU A C 1
ATOM 886 O O . GLU A 1 116 ? 17.145 -14.354 -7.755 1.00 94.62 116 GLU A O 1
ATOM 891 N N . LEU A 1 117 ? 15.168 -13.323 -8.025 1.00 92.69 117 LEU A N 1
ATOM 892 C CA . LEU A 1 117 ? 14.921 -13.127 -6.599 1.00 92.69 117 LEU A CA 1
ATOM 893 C C . LEU A 1 117 ? 14.783 -14.473 -5.872 1.00 92.69 117 LEU A C 1
ATOM 895 O O . LEU A 1 117 ? 15.420 -14.682 -4.836 1.00 92.69 117 LEU A O 1
ATOM 899 N N . CYS A 1 118 ? 13.986 -15.397 -6.420 1.00 94.44 118 CYS A N 1
ATOM 900 C CA . CYS A 1 118 ? 13.779 -16.720 -5.834 1.00 94.44 118 CYS A CA 1
ATOM 901 C C . CYS A 1 118 ? 15.066 -17.553 -5.819 1.00 94.44 118 CYS A C 1
ATOM 903 O O . CYS A 1 118 ? 15.352 -18.205 -4.812 1.00 94.44 118 CYS A O 1
ATOM 905 N N . GLU A 1 119 ? 15.871 -17.492 -6.883 1.00 93.62 119 GLU A N 1
ATOM 906 C CA . GLU A 1 119 ? 17.170 -18.164 -6.954 1.00 93.62 119 GLU A CA 1
ATOM 907 C C . GLU A 1 119 ? 18.120 -17.655 -5.868 1.00 93.62 119 GLU A C 1
ATOM 909 O O . GLU A 1 119 ? 18.638 -18.453 -5.081 1.00 93.62 119 GLU A O 1
ATOM 914 N N . ARG A 1 120 ? 18.301 -16.333 -5.760 1.00 89.88 120 ARG A N 1
ATOM 915 C CA . ARG A 1 120 ? 19.257 -15.739 -4.814 1.00 89.88 120 ARG A CA 1
ATOM 916 C C . ARG A 1 120 ? 18.834 -15.883 -3.357 1.00 89.88 120 ARG A C 1
ATOM 918 O O . ARG A 1 120 ? 19.671 -16.166 -2.503 1.00 89.88 120 ARG A O 1
ATOM 925 N N . GLN A 1 121 ? 17.558 -15.656 -3.055 1.00 89.75 121 GLN A N 1
ATOM 926 C CA . GLN A 1 121 ? 17.111 -15.463 -1.673 1.00 89.75 121 GLN A CA 1
ATOM 927 C C . GLN A 1 121 ? 16.444 -16.693 -1.059 1.00 89.75 121 GLN A C 1
ATOM 929 O O . GLN A 1 121 ? 16.505 -16.845 0.163 1.00 89.75 121 GLN A O 1
ATOM 934 N N . VAL A 1 122 ? 15.829 -17.567 -1.866 1.00 89.44 122 VAL A N 1
ATOM 935 C CA . VAL A 1 122 ? 14.992 -18.673 -1.369 1.00 89.44 122 VAL A CA 1
ATOM 936 C C . VAL A 1 122 ? 15.590 -20.036 -1.715 1.00 89.44 122 VAL A C 1
ATOM 938 O O . VAL A 1 122 ? 15.933 -20.796 -0.811 1.00 89.44 122 VAL A O 1
ATOM 941 N N . TRP A 1 123 ? 15.749 -20.367 -2.998 1.00 89.94 123 TRP A N 1
ATOM 942 C CA . TRP A 1 123 ? 16.202 -21.700 -3.420 1.00 89.94 123 TRP A CA 1
ATOM 943 C C . TRP A 1 123 ? 17.682 -21.945 -3.119 1.00 89.94 123 TRP A C 1
ATOM 945 O O . TRP A 1 123 ? 18.025 -23.028 -2.651 1.00 89.94 123 TRP A O 1
ATOM 955 N N . SER A 1 124 ? 18.544 -20.930 -3.255 1.00 81.62 124 SER A N 1
ATOM 956 C CA . SER A 1 124 ? 19.953 -21.029 -2.841 1.00 81.62 124 SER A CA 1
ATOM 957 C C . SER A 1 124 ? 20.109 -21.372 -1.351 1.00 81.62 124 SER A C 1
ATOM 959 O O . SER A 1 124 ? 20.956 -22.185 -0.982 1.00 81.62 124 SER A O 1
ATOM 961 N N . LYS A 1 125 ? 19.239 -20.838 -0.480 1.00 76.75 125 LYS A N 1
ATOM 962 C CA . LYS A 1 125 ? 19.266 -21.145 0.961 1.00 76.75 125 LYS A CA 1
ATOM 963 C C . LYS A 1 125 ? 18.779 -22.564 1.268 1.00 76.75 125 LYS A C 1
ATOM 965 O O . LYS A 1 125 ? 19.340 -23.206 2.148 1.00 76.75 125 LYS A O 1
ATOM 970 N N . LYS A 1 126 ? 17.795 -23.083 0.520 1.00 65.38 126 LYS A N 1
ATOM 971 C CA . LYS A 1 126 ? 17.325 -24.477 0.658 1.00 65.38 126 LYS A CA 1
ATOM 972 C C . LYS A 1 126 ? 18.413 -25.493 0.291 1.00 65.38 126 LYS A C 1
ATOM 974 O O . LYS A 1 126 ? 18.551 -26.498 0.976 1.00 65.38 126 LYS A O 1
ATOM 979 N N . ASN A 1 127 ? 19.228 -25.192 -0.720 1.00 60.31 127 ASN A N 1
ATOM 980 C CA . ASN A 1 127 ? 20.313 -26.073 -1.166 1.00 60.31 127 ASN A CA 1
ATOM 981 C C . ASN A 1 127 ? 21.517 -26.094 -0.209 1.00 60.31 127 ASN A C 1
ATOM 983 O O . ASN A 1 127 ? 22.250 -27.076 -0.168 1.00 60.31 127 ASN A O 1
ATOM 987 N N . LYS A 1 128 ? 21.707 -25.046 0.604 1.00 60.31 128 LYS A N 1
ATOM 988 C CA . LYS A 1 128 ? 22.737 -25.021 1.657 1.00 60.31 128 LYS A CA 1
ATOM 989 C C . LYS A 1 128 ? 22.390 -25.875 2.884 1.00 60.31 128 LYS A C 1
ATOM 991 O O . LYS A 1 128 ? 23.291 -26.193 3.644 1.00 60.31 128 LYS A O 1
ATOM 996 N N . ASN A 1 129 ? 21.129 -26.289 3.041 1.00 58.06 129 ASN A N 1
ATOM 997 C CA . ASN A 1 129 ? 20.679 -27.212 4.094 1.00 58.06 129 ASN A CA 1
ATOM 998 C C . ASN A 1 129 ? 20.696 -28.697 3.662 1.00 58.06 129 ASN A C 1
ATOM 1000 O O . ASN A 1 129 ? 20.117 -29.533 4.349 1.00 58.06 129 ASN A O 1
ATOM 1004 N N . ILE A 1 130 ? 21.322 -29.030 2.526 1.00 59.28 130 ILE A N 1
ATOM 1005 C CA . ILE A 1 130 ? 21.455 -30.407 2.000 1.00 59.28 130 ILE A CA 1
ATOM 1006 C C . ILE A 1 130 ? 22.920 -30.889 1.979 1.00 59.28 130 ILE A C 1
ATOM 1008 O O . ILE A 1 130 ? 23.192 -32.037 1.639 1.00 59.28 130 ILE A O 1
ATOM 1012 N N . VAL A 1 131 ? 23.875 -30.056 2.401 1.00 49.69 131 VAL A N 1
ATOM 1013 C CA . VAL A 1 131 ? 25.264 -30.499 2.587 1.00 49.69 131 VAL A CA 1
ATOM 1014 C C . VAL A 1 131 ? 25.385 -31.114 3.984 1.00 49.69 131 VAL A C 1
ATOM 1016 O O . VAL A 1 131 ? 25.573 -30.391 4.962 1.00 49.69 131 VAL A O 1
ATOM 1019 N N . ILE A 1 132 ? 25.179 -32.434 4.054 1.00 50.16 132 ILE A N 1
ATOM 1020 C CA . ILE A 1 132 ? 25.573 -33.301 5.177 1.00 50.16 132 ILE A CA 1
ATOM 1021 C C . ILE A 1 132 ? 27.049 -33.658 5.022 1.00 50.16 132 ILE A C 1
ATOM 1023 O O . ILE A 1 132 ? 27.444 -33.940 3.866 1.00 50.16 132 ILE A O 1
#

Secondary structure (DSSP, 8-state):
-HHHHHSS--HHHHHHHHHHHHTT-SSHHHHHHHHHHHHHHHHHHHHHHHTT--HHHHHHHTTSS-----------------------SSSGGGGGGTHHHHTT-HHHHHHTT-HHHHIIIIIHHHHHT---

pLDDT: mean 79.65, std 16.87, range [40.25, 97.5]

Foldseek 3Di:
DLVVLPDPDDLVRVLVVQLVVLVPDPDPVSSVVSNVCCVVCSVVVSVCSVVVPPPQRVCVVVPNDDDDPPPPDDDDDDDPPDDDDPPDDDQQVCCVVDPVQCLPDCVSVVSNVNNVVSCPPPVVVVVVVPPD

Mean predicted aligned error: 16.95 Å

Sequence (132 aa):
MKHFVTLNQTEKEILASLKESCDLFSVINLQQQCKDFLDQYGPYIIQMISSDVEPKVACQSIGACEKNVETSSPANHHQSTASAPVASSTTYGKCIFGMSYWCTSRQNAVLCNAVELCERQVWSKKNKNIVI